Protein AF-A0A4Y9F4V2-F1 (afdb_monomer)

Radius of gyration: 42.37 Å; Cα contacts (8 Å, |Δi|>4): 42; chains: 1; bounding box: 78×68×110 Å

Organism: NCBI:txid85336

Foldseek 3Di:
DPDPPDPVVVVVVVVVVVVVVVVVVVVVVVVVVVVVVVCCCVVVCVVVVVVVVVVVVVVVVVVVVVCVVVVVVVLQVVLQVLCVCVVVVDDLVRSCVVVVHDSVSSVVSPVSNVVVVVVVVVVVVPPPPDDDDDDDD

Nearest PDB structures (foldseek):
  3zh9-assembly1_B  TM=8.634E-01  e=3.072E+00  Bacillus subtilis subsp. subtilis str. 168

Structure (mmCIF, N/CA/C/O backbone):
data_AF-A0A4Y9F4V2-F1
#
_entry.id   AF-A0A4Y9F4V2-F1
#
loop_
_atom_site.group_PDB
_atom_site.id
_atom_site.type_symbol
_atom_site.label_atom_id
_atom_site.label_alt_id
_atom_site.label_comp_id
_atom_site.label_asym_id
_atom_site.label_entity_id
_atom_site.label_seq_id
_atom_site.pdbx_PDB_ins_code
_atom_site.Cartn_x
_atom_site.Cartn_y
_atom_site.Cartn_z
_atom_site.occupancy
_atom_site.B_iso_or_equiv
_atom_site.auth_seq_id
_atom_site.auth_comp_id
_atom_site.auth_asym_id
_atom_site.auth_atom_id
_atom_site.pdbx_PDB_model_num
ATOM 1 N N . MET A 1 1 ? 51.188 11.344 -74.481 1.00 40.75 1 MET A N 1
ATOM 2 C CA . MET A 1 1 ? 50.950 9.938 -74.091 1.00 40.75 1 MET A CA 1
ATOM 3 C C . MET A 1 1 ? 50.034 9.929 -72.875 1.00 40.75 1 MET A C 1
ATOM 5 O O . MET A 1 1 ? 50.490 10.251 -71.789 1.00 40.75 1 MET A O 1
ATOM 9 N N . ALA A 1 2 ? 48.736 9.669 -73.058 1.00 47.28 2 ALA A N 1
ATOM 10 C CA . ALA A 1 2 ? 47.787 9.578 -71.948 1.00 47.28 2 ALA A CA 1
ATOM 11 C C . ALA A 1 2 ? 47.871 8.164 -71.360 1.00 47.28 2 ALA A C 1
ATOM 13 O O . ALA A 1 2 ? 47.453 7.191 -71.989 1.00 47.28 2 ALA A O 1
ATOM 14 N N . GLY A 1 3 ? 48.519 8.050 -70.201 1.00 52.06 3 GLY A N 1
ATOM 15 C CA . GLY A 1 3 ? 48.708 6.786 -69.507 1.00 52.06 3 GLY A CA 1
ATOM 16 C C . GLY A 1 3 ? 47.363 6.154 -69.174 1.00 52.06 3 GLY A C 1
ATOM 17 O O . GLY A 1 3 ? 46.491 6.796 -68.595 1.00 52.06 3 GLY A O 1
ATOM 18 N N . ARG A 1 4 ? 47.211 4.884 -69.549 1.00 55.78 4 ARG A N 1
ATOM 19 C CA . ARG A 1 4 ? 46.147 3.993 -69.092 1.00 55.78 4 ARG A CA 1
ATOM 20 C C . ARG A 1 4 ? 46.115 4.034 -67.559 1.00 55.78 4 ARG A C 1
ATOM 22 O O . ARG A 1 4 ? 46.869 3.299 -66.926 1.00 55.78 4 ARG A O 1
ATOM 29 N N . GLN A 1 5 ? 45.269 4.867 -66.948 1.00 55.09 5 GLN A N 1
ATOM 30 C CA . GLN A 1 5 ? 44.847 4.588 -65.580 1.00 55.09 5 GLN A CA 1
ATOM 31 C C . GLN A 1 5 ? 44.210 3.204 -65.638 1.00 55.09 5 GLN A C 1
ATOM 33 O O . GLN A 1 5 ? 43.252 2.977 -66.376 1.00 55.09 5 GLN A O 1
ATOM 38 N N . SER A 1 6 ? 44.898 2.244 -65.024 1.00 62.28 6 SER A N 1
ATOM 39 C CA . SER A 1 6 ? 44.676 0.825 -65.262 1.00 62.28 6 SER A CA 1
ATOM 40 C C . SER A 1 6 ? 43.198 0.481 -65.069 1.00 62.28 6 SER A C 1
ATOM 42 O O . SER A 1 6 ? 42.583 0.872 -64.080 1.00 62.28 6 SER A O 1
ATOM 44 N N . SER A 1 7 ? 42.617 -0.277 -65.999 1.00 66.31 7 SER A N 1
ATOM 45 C CA . SER A 1 7 ? 41.271 -0.855 -65.855 1.00 66.31 7 SER A CA 1
ATOM 46 C C . SER A 1 7 ? 41.088 -1.577 -64.509 1.00 66.31 7 SER A C 1
ATOM 48 O O . SER A 1 7 ? 39.980 -1.664 -63.988 1.00 66.31 7 SER A O 1
ATOM 50 N N . VAL A 1 8 ? 42.194 -2.032 -63.915 1.00 75.50 8 VAL A N 1
ATOM 51 C CA . VAL A 1 8 ? 42.302 -2.586 -62.563 1.00 75.50 8 VAL A CA 1
ATOM 52 C C . VAL A 1 8 ? 41.921 -1.573 -61.476 1.00 75.50 8 VAL A C 1
ATOM 54 O O . VAL A 1 8 ? 41.128 -1.920 -60.608 1.00 75.50 8 VAL A O 1
ATOM 57 N N . ALA A 1 9 ? 42.407 -0.329 -61.530 1.00 79.00 9 ALA A N 1
ATOM 58 C CA . ALA A 1 9 ? 42.061 0.715 -60.558 1.00 79.00 9 ALA A CA 1
ATOM 59 C C . ALA A 1 9 ? 40.574 1.100 -60.633 1.00 79.00 9 ALA A C 1
ATOM 61 O O . ALA A 1 9 ? 39.904 1.195 -59.606 1.00 79.00 9 ALA A O 1
ATOM 62 N N . VAL A 1 10 ? 40.027 1.221 -61.847 1.00 79.56 10 VAL A N 1
ATOM 63 C CA . VAL A 1 10 ? 38.595 1.496 -62.062 1.00 79.56 10 VAL A CA 1
ATOM 64 C C . VAL A 1 10 ? 37.727 0.337 -61.554 1.00 79.56 10 VAL A C 1
ATOM 66 O O . VAL A 1 10 ? 36.709 0.560 -60.902 1.00 79.56 10 VAL A O 1
ATOM 69 N N . ASN A 1 11 ? 38.135 -0.911 -61.798 1.00 81.81 11 ASN A N 1
ATOM 70 C CA . ASN A 1 11 ? 37.425 -2.087 -61.291 1.00 81.81 11 ASN A CA 1
ATOM 71 C C . ASN A 1 11 ? 37.533 -2.231 -59.765 1.00 81.81 11 ASN A C 1
ATOM 73 O O . ASN A 1 11 ? 36.562 -2.633 -59.126 1.00 81.81 11 ASN A O 1
ATOM 77 N N . ALA A 1 12 ? 38.678 -1.889 -59.170 1.00 85.56 12 ALA A N 1
ATOM 78 C CA . ALA A 1 12 ? 38.849 -1.866 -57.720 1.00 85.56 12 ALA A CA 1
ATOM 79 C C . ALA A 1 12 ? 37.945 -0.808 -57.069 1.00 85.56 12 ALA A C 1
ATOM 81 O O . ALA A 1 12 ? 37.267 -1.105 -56.089 1.00 85.56 12 ALA A O 1
ATOM 82 N N . GLN A 1 13 ? 37.860 0.387 -57.661 1.00 85.69 13 GLN A N 1
ATOM 83 C CA . GLN A 1 13 ? 36.993 1.459 -57.177 1.00 85.69 13 GLN A CA 1
ATOM 84 C C . GLN A 1 13 ? 35.504 1.091 -57.279 1.00 85.69 13 GLN A C 1
ATOM 86 O O . GLN A 1 13 ? 34.755 1.325 -56.334 1.00 85.69 13 GLN A O 1
ATOM 91 N N . LYS A 1 14 ? 35.078 0.446 -58.375 1.00 86.81 14 LYS A N 1
ATOM 92 C CA . LYS A 1 14 ? 33.703 -0.070 -58.513 1.00 86.81 14 LYS A CA 1
ATOM 93 C C . LYS A 1 14 ? 33.368 -1.121 -57.452 1.00 86.81 14 LYS A C 1
ATOM 95 O O . LYS A 1 14 ? 32.338 -1.009 -56.798 1.00 86.81 14 LYS A O 1
ATOM 100 N N . LYS A 1 15 ? 34.262 -2.087 -57.211 1.00 88.06 15 LYS A N 1
ATOM 101 C CA . LYS A 1 15 ? 34.074 -3.098 -56.154 1.00 88.06 15 LYS A CA 1
ATOM 102 C C . LYS A 1 15 ? 34.029 -2.483 -54.754 1.00 88.06 15 LYS A C 1
ATOM 104 O O . LYS A 1 15 ? 33.223 -2.912 -53.935 1.00 88.06 15 LYS A O 1
ATOM 109 N N . ALA A 1 16 ? 34.864 -1.479 -54.482 1.00 90.56 16 ALA A N 1
ATOM 110 C CA . ALA A 1 16 ? 34.832 -0.745 -53.220 1.00 90.56 16 ALA A CA 1
ATOM 111 C C . ALA A 1 16 ? 33.501 0.004 -53.035 1.00 90.56 16 ALA A C 1
ATOM 113 O O . ALA A 1 16 ? 32.926 -0.047 -51.952 1.00 90.56 16 ALA A O 1
ATOM 114 N N . ALA A 1 17 ? 32.973 0.627 -54.095 1.00 90.38 17 ALA A N 1
ATOM 115 C CA . ALA A 1 17 ? 31.671 1.293 -54.065 1.00 90.38 17 ALA A CA 1
ATOM 116 C C . ALA A 1 17 ? 30.513 0.303 -53.838 1.00 90.38 17 ALA A C 1
ATOM 118 O O . ALA A 1 17 ? 29.647 0.552 -53.006 1.00 90.38 17 ALA A O 1
ATOM 119 N N . GLU A 1 18 ? 30.515 -0.851 -54.510 1.00 91.50 18 GLU A N 1
ATOM 120 C CA . GLU A 1 18 ? 29.509 -1.902 -54.297 1.00 91.50 18 GLU A CA 1
ATOM 121 C C . GLU A 1 18 ? 29.559 -2.486 -52.877 1.00 91.50 18 GLU A C 1
ATOM 123 O O . GLU A 1 18 ? 28.516 -2.752 -52.278 1.00 91.50 18 GLU A O 1
ATOM 128 N N . ALA A 1 19 ? 30.759 -2.682 -52.324 1.00 91.12 19 ALA A N 1
ATOM 129 C CA . ALA A 1 19 ? 30.926 -3.117 -50.941 1.00 91.12 19 ALA A CA 1
ATOM 130 C C . ALA A 1 19 ? 30.422 -2.050 -49.959 1.00 91.12 19 ALA A C 1
ATOM 132 O O . ALA A 1 19 ? 29.687 -2.386 -49.034 1.00 91.12 19 ALA A O 1
ATOM 133 N N . ALA A 1 20 ? 30.746 -0.774 -50.192 1.00 92.00 20 ALA A N 1
ATOM 134 C CA . ALA A 1 20 ? 30.268 0.338 -49.374 1.00 92.00 20 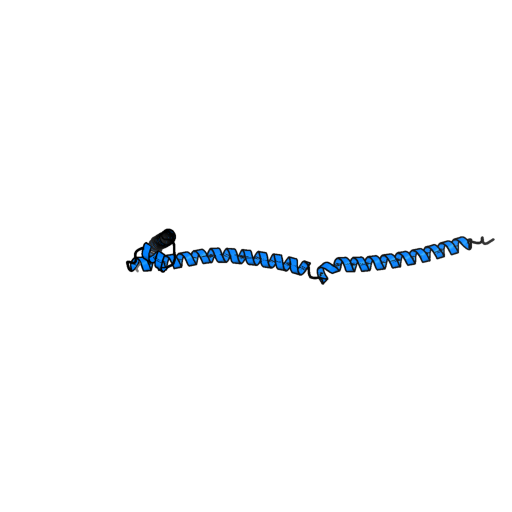ALA A CA 1
ATOM 135 C C . ALA A 1 20 ? 28.734 0.433 -49.372 1.00 92.00 20 ALA A C 1
ATOM 137 O O . ALA A 1 20 ? 28.138 0.556 -48.306 1.00 92.00 20 ALA A O 1
ATOM 138 N N . LEU A 1 21 ? 28.086 0.274 -50.532 1.00 94.00 21 LEU A N 1
ATOM 139 C CA . LEU A 1 21 ? 26.622 0.245 -50.627 1.00 94.00 21 LEU A CA 1
ATOM 140 C C . LEU A 1 21 ? 26.012 -0.924 -49.842 1.00 94.00 21 LEU A C 1
ATOM 142 O O . LEU A 1 21 ? 25.011 -0.749 -49.152 1.00 94.00 21 LEU A O 1
ATOM 146 N N . LYS A 1 22 ? 26.621 -2.115 -49.907 1.00 93.81 22 LYS A N 1
ATOM 147 C CA . LYS A 1 22 ? 26.162 -3.278 -49.129 1.00 93.81 22 LYS A CA 1
ATOM 148 C C . LYS A 1 22 ? 26.325 -3.066 -47.625 1.00 93.81 22 LYS A C 1
ATOM 150 O O . LYS A 1 22 ? 25.428 -3.439 -46.875 1.00 93.81 22 LYS 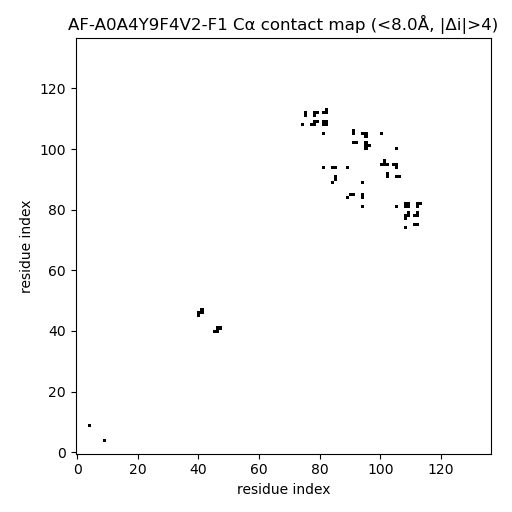A O 1
ATOM 155 N N . PHE A 1 23 ? 27.430 -2.463 -47.188 1.00 94.31 23 PHE A N 1
ATOM 156 C CA . PHE A 1 23 ? 27.631 -2.116 -45.780 1.00 94.31 23 PHE A CA 1
ATOM 157 C C . PHE A 1 23 ? 26.612 -1.089 -45.301 1.00 94.31 23 PHE A C 1
ATOM 159 O O . PHE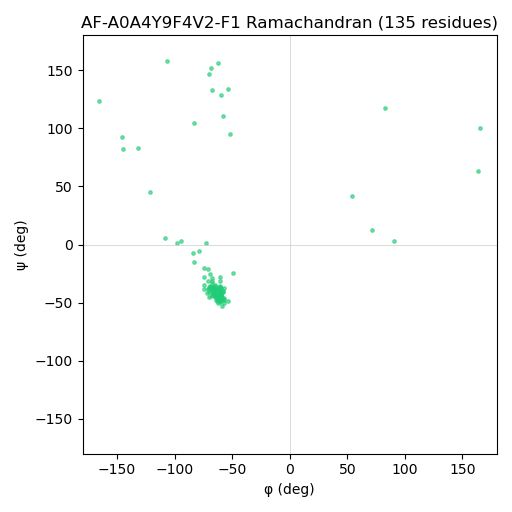 A 1 23 ? 26.030 -1.276 -44.239 1.00 94.31 23 PHE A O 1
ATOM 166 N N . GLN A 1 24 ? 26.341 -0.062 -46.105 1.00 95.50 24 GLN A N 1
ATOM 167 C CA . GLN A 1 24 ? 25.333 0.938 -45.773 1.00 95.50 24 GLN A CA 1
ATOM 168 C C . GLN A 1 24 ? 23.949 0.296 -45.605 1.00 95.50 24 GLN A C 1
ATOM 170 O O . GLN A 1 24 ? 23.321 0.472 -44.571 1.00 95.50 24 GLN A O 1
ATOM 175 N N . GLN A 1 25 ? 23.528 -0.562 -46.541 1.00 94.81 25 GLN A N 1
ATOM 176 C CA . GLN A 1 25 ? 22.257 -1.291 -46.431 1.00 94.81 25 GLN A CA 1
ATOM 177 C C . GLN A 1 25 ? 22.180 -2.193 -45.191 1.00 94.81 25 GLN A C 1
ATOM 179 O O . GLN A 1 25 ? 21.112 -2.357 -44.604 1.00 94.81 25 GLN A O 1
ATOM 184 N N . GLN A 1 26 ? 23.291 -2.820 -44.802 1.00 95.38 26 GLN A N 1
ATOM 185 C CA . GLN A 1 26 ? 23.346 -3.605 -43.568 1.00 95.38 26 GLN A CA 1
ATOM 186 C C . GLN A 1 26 ? 23.226 -2.711 -42.336 1.00 95.38 26 GLN A C 1
ATOM 188 O O . GLN A 1 26 ? 22.523 -3.066 -41.394 1.00 95.38 26 GLN A O 1
ATOM 193 N N . GLN A 1 27 ? 23.887 -1.558 -42.350 1.00 95.69 27 GLN A N 1
ATOM 194 C CA . GLN A 1 27 ? 23.858 -0.616 -41.245 1.00 95.69 27 GLN A CA 1
ATOM 195 C C . GLN A 1 27 ? 22.467 -0.007 -41.064 1.00 95.69 27 GLN A C 1
ATOM 197 O O . GLN A 1 27 ? 21.986 0.036 -39.937 1.00 95.69 27 GLN A O 1
ATOM 202 N N . ASP A 1 28 ? 21.783 0.338 -42.155 1.00 95.75 28 ASP A N 1
ATOM 203 C CA . ASP A 1 28 ? 20.401 0.824 -42.122 1.00 95.75 28 ASP A CA 1
ATOM 204 C C . ASP A 1 28 ? 19.463 -0.217 -41.485 1.00 95.75 28 ASP A C 1
ATOM 206 O O . ASP A 1 28 ? 18.721 0.098 -40.556 1.00 95.75 28 ASP A O 1
ATOM 210 N N . ARG A 1 29 ? 19.579 -1.495 -41.875 1.00 95.75 29 ARG A N 1
ATOM 211 C CA . ARG A 1 29 ? 18.800 -2.589 -41.260 1.00 95.75 29 ARG A CA 1
ATOM 212 C C . ARG A 1 29 ? 19.107 -2.785 -39.776 1.00 95.75 29 ARG A C 1
ATOM 214 O O . ARG A 1 29 ? 18.210 -3.090 -38.997 1.00 95.75 29 ARG A O 1
ATOM 221 N N . LEU A 1 30 ? 20.370 -2.652 -39.373 1.00 96.50 30 LEU A N 1
ATOM 222 C CA . LEU A 1 30 ? 20.750 -2.755 -37.962 1.00 96.50 30 LEU A CA 1
ATOM 223 C C . LEU A 1 30 ? 20.188 -1.589 -37.143 1.00 96.50 30 LEU A C 1
ATOM 225 O O . LEU A 1 30 ? 19.786 -1.799 -36.001 1.00 96.50 30 LEU A O 1
ATOM 229 N N . LEU A 1 31 ? 20.131 -0.385 -37.719 1.00 96.38 31 LEU A N 1
ATOM 230 C CA . LEU A 1 31 ? 19.509 0.772 -37.080 1.00 96.38 31 LEU A CA 1
ATOM 231 C C . LEU A 1 31 ? 17.997 0.584 -36.921 1.00 96.38 31 LEU A C 1
ATOM 233 O O . LEU A 1 31 ? 17.471 0.877 -35.850 1.00 96.38 31 LEU A O 1
ATOM 237 N N . GLU A 1 32 ? 17.313 0.047 -37.934 1.00 95.81 32 GLU A N 1
ATOM 238 C CA . GLU A 1 32 ? 15.885 -0.289 -37.849 1.00 95.81 32 GLU A CA 1
ATOM 239 C C . GLU A 1 32 ? 15.614 -1.317 -36.743 1.00 95.81 32 GLU A C 1
ATOM 241 O O . GLU A 1 32 ? 14.781 -1.077 -35.869 1.00 95.81 32 GLU A O 1
ATOM 246 N N . LEU A 1 33 ? 16.377 -2.415 -36.704 1.00 95.00 33 LEU A N 1
ATOM 247 C CA . LEU A 1 33 ? 16.254 -3.437 -35.657 1.00 95.00 33 LEU A CA 1
ATOM 248 C C . LEU A 1 33 ? 16.557 -2.885 -34.257 1.00 95.00 33 LEU A C 1
ATOM 250 O O . LEU A 1 33 ? 15.901 -3.260 -33.285 1.00 95.00 33 LEU A O 1
ATOM 254 N N . ALA A 1 34 ? 17.534 -1.984 -34.136 1.00 94.25 34 ALA A N 1
ATOM 255 C CA . ALA A 1 34 ? 17.834 -1.323 -32.871 1.00 94.25 34 ALA A CA 1
ATOM 256 C C . ALA A 1 34 ? 16.680 -0.407 -32.429 1.00 94.25 34 ALA A C 1
ATOM 258 O O . ALA A 1 34 ? 16.284 -0.442 -31.263 1.00 94.25 34 ALA A O 1
ATOM 259 N N . ALA A 1 35 ? 16.103 0.372 -33.348 1.00 93.44 35 ALA A N 1
ATOM 260 C CA . ALA A 1 35 ? 14.944 1.215 -33.063 1.00 93.44 35 ALA A CA 1
ATOM 261 C C . ALA A 1 35 ? 13.726 0.378 -32.643 1.00 93.44 35 ALA A C 1
ATOM 263 O O . ALA A 1 35 ? 13.033 0.726 -31.684 1.00 93.44 35 ALA A O 1
ATOM 264 N N . GLU A 1 36 ? 13.496 -0.759 -33.305 1.00 91.19 36 GLU A N 1
ATOM 265 C CA . GLU A 1 36 ? 12.477 -1.717 -32.890 1.00 91.19 36 GLU A CA 1
ATOM 266 C C . GLU A 1 36 ? 12.737 -2.205 -31.468 1.00 91.19 36 GLU A C 1
ATOM 268 O O . GLU A 1 36 ? 11.849 -2.045 -30.631 1.00 91.19 36 GLU A O 1
ATOM 273 N N . PHE A 1 37 ? 13.946 -2.692 -31.167 1.00 90.50 37 PHE A N 1
ATOM 274 C CA . PHE A 1 37 ? 14.320 -3.197 -29.844 1.00 90.50 37 PHE A CA 1
ATOM 275 C C . PHE A 1 37 ? 14.040 -2.190 -28.724 1.00 90.50 37 PHE A C 1
ATOM 277 O O . PHE A 1 37 ? 13.391 -2.535 -27.737 1.00 90.50 37 PHE A O 1
ATOM 284 N N . PHE A 1 38 ? 14.461 -0.935 -28.889 1.00 87.19 38 PHE A N 1
ATOM 285 C CA . PHE A 1 38 ? 14.228 0.097 -27.875 1.00 87.19 38 PHE A CA 1
ATOM 286 C C . PHE A 1 38 ? 12.757 0.524 -27.768 1.00 87.19 38 PHE A C 1
ATOM 288 O O . PHE A 1 38 ? 12.345 0.997 -26.715 1.00 87.19 38 PHE A O 1
ATOM 295 N N . SER A 1 39 ? 11.944 0.299 -28.806 1.00 87.12 39 SER A N 1
ATOM 296 C CA . SER A 1 39 ? 10.494 0.543 -28.763 1.00 87.12 39 SER A CA 1
ATOM 297 C C . SER A 1 39 ? 9.679 -0.606 -28.145 1.00 87.12 39 SER A C 1
ATOM 299 O O . SER A 1 39 ? 8.507 -0.415 -27.818 1.00 87.12 39 SER A O 1
ATOM 301 N N . ILE A 1 40 ? 10.261 -1.805 -27.987 1.00 85.56 40 ILE A N 1
ATOM 302 C CA . ILE A 1 40 ? 9.563 -2.989 -27.452 1.00 85.56 40 ILE A CA 1
ATOM 303 C C . ILE A 1 40 ? 9.029 -2.760 -26.026 1.00 85.56 40 ILE A C 1
ATOM 305 O O . ILE A 1 40 ? 7.864 -3.085 -25.802 1.00 85.56 40 ILE A O 1
ATOM 309 N N . PRO A 1 41 ? 9.792 -2.211 -25.058 1.00 75.94 41 PRO A N 1
ATOM 310 C CA . PRO A 1 41 ? 9.299 -2.024 -23.690 1.00 75.94 41 PRO A CA 1
ATOM 311 C C . PRO A 1 41 ? 8.074 -1.105 -23.603 1.00 75.94 41 PRO A C 1
ATOM 313 O O . PRO A 1 41 ? 7.147 -1.385 -22.840 1.00 75.94 41 PRO A O 1
ATOM 316 N N . GLU A 1 42 ? 8.043 -0.047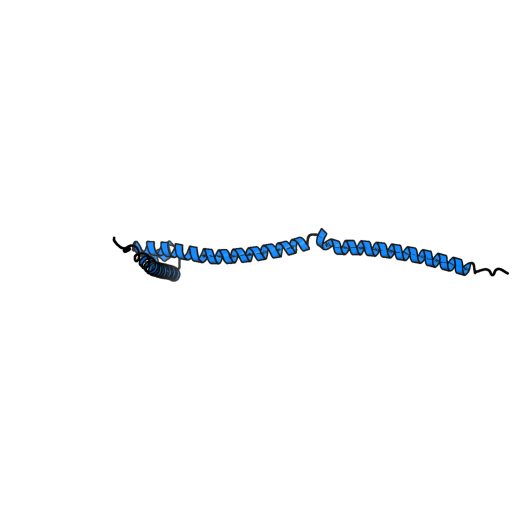 -24.419 1.00 76.19 42 GLU A N 1
ATOM 317 C CA . GLU A 1 42 ? 6.905 0.874 -24.517 1.00 76.19 42 GLU A CA 1
ATOM 318 C C . GLU A 1 42 ? 5.696 0.204 -25.181 1.00 76.19 42 GLU A C 1
ATOM 320 O O . GLU A 1 42 ? 4.584 0.278 -24.661 1.00 76.19 42 GLU A O 1
ATOM 325 N N . LYS A 1 43 ? 5.906 -0.517 -26.293 1.00 76.94 43 LYS A N 1
ATOM 326 C CA . LYS A 1 43 ? 4.838 -1.232 -27.017 1.00 76.94 43 LYS A CA 1
ATOM 327 C C . LYS A 1 43 ? 4.240 -2.387 -26.218 1.00 76.94 43 LYS A C 1
ATOM 329 O O . LYS A 1 43 ? 3.034 -2.606 -26.269 1.00 76.94 43 LYS A O 1
ATOM 334 N N . ASN A 1 44 ? 5.074 -3.115 -25.482 1.00 80.31 44 ASN A N 1
ATOM 335 C CA . ASN A 1 44 ? 4.645 -4.243 -24.659 1.00 80.31 44 ASN A CA 1
ATOM 336 C C . ASN A 1 44 ? 4.011 -3.792 -23.337 1.00 80.31 44 ASN A C 1
ATOM 338 O O . ASN A 1 44 ? 3.526 -4.630 -22.580 1.00 80.31 44 ASN A O 1
ATOM 342 N N . GLY A 1 45 ? 4.020 -2.487 -23.045 1.00 80.56 45 GLY A N 1
ATOM 343 C CA . GLY A 1 45 ? 3.359 -1.916 -21.877 1.00 80.56 45 GLY A CA 1
ATOM 344 C C . GLY A 1 45 ? 4.040 -2.232 -20.547 1.00 80.56 45 GLY A C 1
ATOM 345 O O . GLY A 1 45 ? 3.451 -1.966 -19.505 1.00 80.56 45 GLY A O 1
ATOM 346 N N . VAL A 1 46 ? 5.270 -2.758 -20.549 1.00 81.75 46 VAL A N 1
ATOM 347 C CA . VAL A 1 46 ? 5.994 -3.113 -19.313 1.00 81.75 46 VAL A CA 1
ATOM 348 C C . VAL A 1 46 ? 6.220 -1.870 -18.455 1.00 81.75 46 VAL A C 1
ATOM 350 O O . VAL A 1 46 ? 5.830 -1.859 -17.294 1.00 81.75 46 VAL A O 1
ATOM 353 N N . ALA A 1 47 ? 6.703 -0.781 -19.058 1.00 80.44 47 ALA A N 1
ATOM 354 C CA . ALA A 1 47 ? 6.871 0.499 -18.367 1.00 80.44 47 ALA A CA 1
ATOM 355 C C . ALA A 1 47 ? 5.537 1.067 -17.836 1.00 80.44 47 ALA A C 1
ATOM 357 O O . ALA A 1 47 ? 5.492 1.725 -16.799 1.00 80.44 47 ALA A O 1
ATOM 358 N N . SER A 1 48 ? 4.422 0.794 -18.527 1.00 84.94 48 SER A N 1
ATOM 359 C CA . SER A 1 48 ? 3.092 1.186 -18.048 1.00 84.94 48 SER A CA 1
ATOM 360 C C . SER A 1 48 ? 2.659 0.369 -16.834 1.00 84.94 48 SER A C 1
ATOM 362 O O . SER A 1 48 ? 1.983 0.911 -15.965 1.00 84.94 48 SER A O 1
ATOM 364 N N . LEU A 1 49 ? 2.999 -0.920 -16.784 1.00 88.12 49 LEU A N 1
ATOM 365 C CA . LEU A 1 49 ? 2.695 -1.780 -15.643 1.00 88.12 49 LEU A CA 1
ATOM 366 C C . LEU A 1 49 ? 3.564 -1.423 -14.436 1.00 88.12 49 LEU A C 1
ATOM 368 O O . LEU A 1 49 ? 3.037 -1.337 -13.334 1.00 88.12 49 LEU A O 1
ATOM 372 N N . GLU A 1 50 ? 4.852 -1.148 -14.640 1.00 87.12 50 GLU A N 1
ATOM 373 C CA . GLU A 1 50 ? 5.754 -0.666 -13.584 1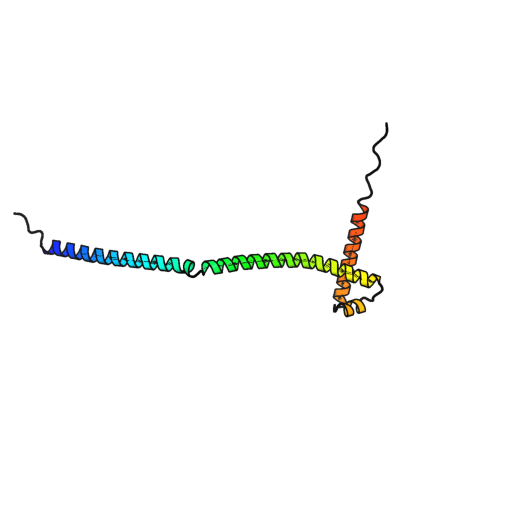.00 87.12 50 GLU A CA 1
ATOM 374 C C . GLU A 1 50 ? 5.219 0.623 -12.952 1.00 87.12 50 GLU A C 1
ATOM 376 O O . GLU A 1 50 ? 5.040 0.691 -11.739 1.00 87.12 50 GLU A O 1
ATOM 381 N N . LYS A 1 51 ? 4.820 1.597 -13.778 1.00 89.88 51 LYS A N 1
ATOM 382 C CA . LYS A 1 51 ? 4.203 2.832 -13.285 1.00 89.88 51 LYS A CA 1
ATOM 383 C C . LYS A 1 51 ? 2.887 2.586 -12.537 1.00 89.88 51 LYS A C 1
ATOM 385 O O . LYS A 1 51 ? 2.621 3.220 -11.522 1.00 89.88 51 LYS A O 1
ATOM 390 N N . GLN A 1 52 ? 2.056 1.659 -13.016 1.00 93.25 52 GLN A N 1
ATOM 391 C CA . GLN A 1 52 ? 0.825 1.286 -12.311 1.00 93.25 52 GLN A CA 1
ATOM 392 C C . GLN A 1 52 ? 1.107 0.633 -10.957 1.00 93.25 52 GLN A C 1
ATOM 394 O O . GLN A 1 52 ? 0.339 0.848 -10.022 1.00 93.25 52 GLN A O 1
ATOM 399 N N . ILE A 1 53 ? 2.176 -0.158 -10.841 1.00 95.81 53 ILE A N 1
ATOM 400 C CA . ILE A 1 53 ? 2.599 -0.738 -9.564 1.00 95.81 53 ILE A CA 1
ATOM 401 C C . ILE A 1 53 ? 2.975 0.383 -8.595 1.00 95.81 53 ILE A C 1
ATOM 403 O O . ILE A 1 53 ? 2.412 0.425 -7.504 1.00 95.81 53 ILE A O 1
ATOM 407 N N . GLU A 1 54 ? 3.820 1.328 -9.012 1.00 95.31 54 GLU A N 1
ATOM 408 C CA . GLU A 1 54 ? 4.210 2.479 -8.183 1.00 95.31 54 GLU A CA 1
ATOM 409 C C . GLU A 1 54 ? 2.987 3.295 -7.720 1.00 95.31 54 GLU A C 1
ATOM 411 O O . GLU A 1 54 ? 2.836 3.599 -6.533 1.00 95.31 54 GLU A O 1
ATOM 416 N N . ASP A 1 55 ? 2.057 3.589 -8.636 1.00 96.56 55 ASP A N 1
ATOM 417 C CA . ASP A 1 55 ? 0.825 4.321 -8.323 1.00 96.56 55 ASP A CA 1
ATOM 418 C C . ASP A 1 55 ? -0.064 3.554 -7.319 1.00 96.56 55 ASP A C 1
ATOM 420 O O . ASP A 1 55 ? -0.676 4.145 -6.418 1.00 96.56 55 ASP A O 1
ATOM 424 N N . LEU A 1 56 ? -0.158 2.226 -7.457 1.00 96.81 56 LEU A N 1
ATOM 425 C CA . LEU A 1 56 ? -0.933 1.376 -6.551 1.00 96.81 56 LEU A CA 1
ATOM 426 C C . LEU A 1 56 ? -0.273 1.248 -5.176 1.00 96.81 56 LEU A C 1
ATOM 428 O O . LEU A 1 56 ? -0.985 1.267 -4.169 1.00 96.81 56 LEU A O 1
ATOM 432 N N . GLU A 1 57 ? 1.052 1.159 -5.111 1.00 97.12 57 GLU A N 1
ATOM 433 C CA . GLU A 1 57 ? 1.807 1.142 -3.857 1.00 97.12 57 GLU A CA 1
ATOM 434 C C . GLU A 1 57 ? 1.598 2.443 -3.076 1.00 97.12 57 GLU A C 1
ATOM 436 O O . GLU A 1 57 ? 1.187 2.398 -1.911 1.00 97.12 57 GLU A O 1
ATOM 441 N N . ALA A 1 58 ? 1.722 3.597 -3.739 1.00 96.25 58 ALA A N 1
ATOM 442 C CA . ALA A 1 58 ? 1.429 4.894 -3.129 1.00 96.25 58 ALA A CA 1
ATOM 443 C C . ALA A 1 58 ? -0.020 4.969 -2.609 1.00 96.25 58 ALA A C 1
ATOM 445 O O . ALA A 1 58 ? -0.294 5.480 -1.517 1.00 96.25 58 ALA A O 1
ATOM 446 N N . LYS A 1 59 ? -0.979 4.410 -3.358 1.00 96.56 59 LYS A N 1
ATOM 447 C CA . LYS A 1 59 ? -2.384 4.356 -2.933 1.00 96.56 59 LYS A CA 1
ATOM 448 C C . LYS A 1 59 ? -2.597 3.447 -1.720 1.00 96.56 59 LYS A C 1
ATOM 450 O O . LYS A 1 59 ? -3.412 3.774 -0.854 1.00 96.56 59 LYS A O 1
ATOM 455 N N . ILE A 1 60 ? -1.881 2.326 -1.633 1.00 96.81 60 ILE A N 1
ATOM 456 C CA . ILE A 1 60 ? -1.920 1.434 -0.467 1.00 96.81 60 ILE A CA 1
ATOM 457 C C . ILE A 1 60 ? -1.401 2.163 0.774 1.00 96.81 60 ILE A C 1
ATOM 459 O O . ILE A 1 60 ? -2.029 2.077 1.831 1.00 96.81 60 ILE A O 1
ATOM 463 N N . GLU A 1 61 ? -0.306 2.912 0.660 1.00 96.06 61 GLU A N 1
ATOM 464 C CA . GLU A 1 61 ? 0.229 3.699 1.776 1.00 96.06 61 GLU A CA 1
ATOM 465 C C . GLU A 1 61 ? -0.772 4.748 2.268 1.00 96.06 61 GLU A C 1
ATOM 467 O O . GLU A 1 61 ? -1.056 4.817 3.465 1.00 96.06 61 GLU A O 1
ATOM 472 N N . GLN A 1 62 ? -1.404 5.488 1.352 1.00 95.69 62 GLN A N 1
ATOM 473 C CA . GLN A 1 62 ? -2.453 6.450 1.707 1.00 95.69 62 GLN A CA 1
ATOM 474 C C . GLN A 1 62 ? -3.636 5.792 2.429 1.00 95.69 62 GLN A C 1
ATOM 476 O O . GLN A 1 62 ? -4.170 6.347 3.391 1.00 95.69 62 GLN A O 1
ATOM 481 N N . LEU A 1 63 ? -4.065 4.608 1.982 1.00 96.50 63 LEU A N 1
ATOM 482 C CA . LEU A 1 63 ? -5.141 3.870 2.645 1.00 96.50 63 LEU A CA 1
ATOM 483 C C . LEU A 1 63 ? -4.731 3.389 4.039 1.00 96.50 63 LEU A C 1
ATOM 485 O O . LEU A 1 63 ? -5.553 3.435 4.950 1.00 96.50 63 LEU A O 1
ATOM 489 N N . ARG A 1 64 ? -3.472 2.983 4.239 1.00 94.56 64 ARG A N 1
ATOM 490 C CA . ARG A 1 64 ? -2.961 2.607 5.567 1.00 94.56 64 ARG A CA 1
ATOM 491 C C . ARG A 1 64 ? -2.986 3.779 6.544 1.00 94.56 64 ARG A C 1
ATOM 493 O O . ARG A 1 64 ? -3.398 3.585 7.684 1.00 94.56 64 ARG A O 1
ATOM 500 N N . VAL A 1 65 ? -2.618 4.981 6.097 1.00 94.25 65 VAL A N 1
ATOM 501 C CA . VAL A 1 65 ? -2.721 6.200 6.921 1.00 94.25 65 VAL A CA 1
ATOM 502 C C . VAL A 1 65 ? -4.176 6.456 7.317 1.00 94.25 65 VAL A C 1
ATOM 504 O O . VAL A 1 65 ? -4.474 6.588 8.502 1.00 94.25 65 VAL A O 1
ATOM 507 N N . LYS A 1 66 ? -5.102 6.407 6.349 1.00 93.25 66 LYS A N 1
ATOM 508 C CA . LYS A 1 66 ? -6.543 6.578 6.612 1.00 93.25 66 LYS A CA 1
ATOM 509 C C . LYS A 1 66 ? -7.105 5.530 7.568 1.00 93.25 66 LYS A C 1
ATOM 511 O O . LYS A 1 66 ? -7.958 5.852 8.387 1.00 93.25 66 LYS A O 1
ATOM 516 N N . ILE A 1 67 ? -6.641 4.282 7.478 1.00 93.06 67 ILE A N 1
ATOM 517 C CA . ILE A 1 67 ? -7.015 3.233 8.433 1.00 93.06 67 ILE A CA 1
ATOM 518 C C . ILE A 1 67 ? -6.572 3.624 9.843 1.00 93.06 67 ILE A C 1
ATOM 520 O O . ILE A 1 67 ? -7.370 3.480 10.760 1.00 93.06 67 ILE A O 1
ATOM 524 N N . GLY A 1 68 ? -5.352 4.137 10.026 1.00 90.19 68 GLY A N 1
ATOM 525 C CA . GLY A 1 68 ? -4.882 4.609 11.332 1.00 90.19 68 GLY A CA 1
ATOM 526 C C . GLY A 1 68 ? -5.789 5.696 11.917 1.00 90.19 68 GLY A C 1
ATOM 527 O O . GLY A 1 68 ? -6.293 5.546 13.028 1.00 90.19 68 GLY A O 1
ATOM 528 N N . GLU A 1 69 ? -6.091 6.729 11.127 1.00 88.50 69 GLU A N 1
ATOM 529 C CA . GLU A 1 69 ? -6.985 7.827 11.529 1.00 88.50 69 GLU A CA 1
ATOM 530 C C . GLU A 1 69 ? -8.397 7.327 11.891 1.00 88.50 69 GLU A C 1
ATOM 532 O O . GLU A 1 69 ? -8.977 7.721 12.905 1.00 88.50 69 GLU A O 1
ATOM 537 N N . GLN A 1 70 ? -8.955 6.419 11.083 1.00 91.19 70 GLN A N 1
ATOM 538 C CA . GLN A 1 70 ? -10.289 5.857 11.316 1.00 91.19 70 GLN A CA 1
ATOM 539 C C . GLN A 1 70 ? -10.328 4.839 12.463 1.00 91.19 70 GLN A C 1
ATOM 541 O O . GLN A 1 70 ? -11.361 4.669 13.108 1.00 91.19 70 GLN A O 1
ATOM 546 N N . GLN A 1 71 ? -9.225 4.147 12.743 1.00 90.38 71 GLN A N 1
ATOM 547 C CA . GLN A 1 71 ? -9.135 3.243 13.887 1.00 90.38 71 GLN A CA 1
ATOM 548 C C . GLN A 1 71 ? -9.185 4.018 15.201 1.00 90.38 71 GLN A C 1
ATOM 550 O O . GLN A 1 71 ? -9.850 3.568 16.135 1.00 90.38 71 GLN A O 1
ATOM 555 N N . GLU A 1 72 ? -8.539 5.181 15.277 1.00 86.12 72 GLU A N 1
ATOM 556 C CA . GLU A 1 72 ? -8.612 6.042 16.459 1.00 86.12 72 GLU A CA 1
ATOM 557 C C . GLU A 1 72 ? -10.034 6.558 16.694 1.00 86.12 72 GLU A C 1
ATOM 559 O O . GLU A 1 72 ? -10.557 6.436 17.807 1.00 86.12 72 GLU A O 1
ATOM 564 N N . SER A 1 73 ? -10.702 7.064 15.650 1.00 87.44 73 SER A N 1
ATOM 565 C CA . SER A 1 73 ? -12.092 7.520 15.769 1.00 87.44 73 SER A CA 1
ATOM 566 C C . SER A 1 73 ? -13.034 6.374 16.151 1.00 87.44 73 SER A C 1
ATOM 568 O O . SER A 1 73 ? -13.819 6.510 17.093 1.00 87.44 73 SER A O 1
ATOM 570 N N . SER A 1 74 ? -12.881 5.206 15.522 1.00 90.75 74 SER A N 1
ATOM 571 C CA . SER A 1 74 ? -13.655 4.009 15.853 1.00 90.75 74 SER A CA 1
ATOM 572 C C . SER A 1 74 ? -13.424 3.557 17.298 1.00 90.75 74 SER A C 1
ATOM 574 O O . SER A 1 74 ? -14.375 3.159 17.969 1.00 90.75 74 SER A O 1
ATOM 576 N N . GLN A 1 75 ? -12.192 3.603 17.813 1.00 90.69 75 GLN A N 1
ATOM 577 C CA . GLN A 1 75 ? -11.913 3.240 19.208 1.00 90.69 75 GLN A CA 1
ATOM 578 C C . GLN A 1 75 ? -12.565 4.215 20.194 1.00 90.69 75 GLN A C 1
ATOM 580 O O . GLN A 1 75 ? -13.073 3.786 21.232 1.00 90.69 75 GLN A O 1
ATOM 585 N N . ILE A 1 76 ? -12.597 5.511 19.870 1.00 89.62 76 ILE A N 1
ATOM 586 C CA . ILE A 1 76 ? -13.280 6.528 20.682 1.00 89.62 76 ILE A CA 1
ATOM 587 C C . ILE A 1 76 ? -14.788 6.255 20.727 1.00 89.62 76 ILE A C 1
ATOM 589 O O . ILE A 1 76 ? -15.390 6.280 21.804 1.00 89.62 76 ILE A O 1
ATOM 593 N N . GLU A 1 77 ? -15.402 5.958 19.583 1.00 91.50 77 GLU A N 1
ATOM 594 C CA . GLU A 1 77 ? -16.829 5.635 19.506 1.00 91.50 77 GLU A CA 1
ATOM 595 C C . GLU A 1 77 ? -17.162 4.335 20.251 1.00 91.50 77 GLU A C 1
ATOM 597 O O . GLU A 1 77 ? -18.099 4.298 21.055 1.00 91.50 77 GLU A O 1
ATOM 602 N N . GLN A 1 78 ? -16.349 3.289 20.077 1.00 92.81 78 GLN A N 1
ATOM 603 C CA . GLN A 1 78 ? -16.489 2.029 20.811 1.00 92.81 78 GLN A CA 1
ATOM 604 C C . GLN A 1 78 ? -16.364 2.238 22.326 1.00 92.81 78 GLN A C 1
ATOM 606 O O . GLN A 1 78 ? -17.168 1.706 23.096 1.00 92.81 78 GLN A O 1
ATOM 611 N N . ALA A 1 79 ? -15.407 3.055 22.772 1.00 93.19 79 ALA A N 1
ATOM 612 C CA . ALA A 1 79 ? -15.250 3.403 24.180 1.00 93.19 79 ALA A CA 1
ATOM 613 C C . ALA A 1 79 ? -16.474 4.139 24.743 1.00 93.19 79 ALA A C 1
ATOM 615 O O . ALA A 1 79 ? -16.875 3.878 25.883 1.00 93.19 79 ALA A O 1
ATOM 616 N N . ALA A 1 80 ? -17.110 5.008 23.952 1.00 92.00 80 ALA A N 1
ATOM 617 C CA . ALA A 1 80 ? -18.340 5.687 24.350 1.00 92.00 80 ALA A CA 1
ATOM 618 C C . ALA A 1 80 ? -19.502 4.697 24.544 1.00 92.00 80 ALA A C 1
ATOM 620 O O . ALA A 1 80 ? -20.210 4.776 25.550 1.00 92.00 80 ALA A O 1
ATOM 621 N N . VAL A 1 81 ? -19.670 3.731 23.635 1.00 93.75 81 VAL A N 1
ATOM 622 C CA . VAL A 1 81 ? -20.699 2.679 23.752 1.00 93.75 81 VAL A CA 1
ATOM 623 C C . VAL A 1 81 ? -20.459 1.810 24.987 1.00 93.75 81 VAL A C 1
ATOM 625 O O . VAL A 1 81 ? -21.366 1.624 25.798 1.00 93.75 81 VAL A O 1
ATOM 628 N N . VAL A 1 82 ? -19.226 1.341 25.188 1.00 93.81 82 VAL A N 1
ATOM 629 C CA . VAL A 1 82 ? -18.859 0.513 26.347 1.00 93.81 82 VAL A CA 1
ATOM 630 C C . VAL A 1 82 ? -19.063 1.271 27.667 1.00 93.81 82 VAL A C 1
ATOM 632 O O . VAL A 1 82 ? -19.525 0.693 28.652 1.00 93.81 82 VAL A O 1
ATOM 635 N N . SER A 1 83 ? -18.790 2.578 27.685 1.00 92.94 83 SER A N 1
ATOM 636 C CA . SER A 1 83 ? -19.043 3.437 28.851 1.00 92.94 83 SER A CA 1
ATOM 637 C C . SER A 1 83 ? -20.538 3.572 29.156 1.00 92.94 83 SER A C 1
ATOM 639 O O . SER A 1 83 ? -20.926 3.498 30.321 1.00 92.94 83 SER A O 1
ATOM 641 N N . ARG A 1 84 ? -21.393 3.691 28.128 1.00 93.50 84 ARG A N 1
ATOM 642 C CA . ARG A 1 84 ? -22.859 3.700 28.294 1.00 93.50 84 ARG A CA 1
ATOM 643 C C . ARG A 1 84 ? -23.380 2.371 28.838 1.00 93.50 84 ARG A C 1
ATOM 645 O O . ARG A 1 84 ? -24.109 2.380 29.822 1.00 93.50 84 ARG A O 1
ATOM 652 N N . MET A 1 85 ? -22.916 1.239 28.301 1.00 93.94 85 MET A N 1
ATOM 653 C CA . MET A 1 85 ? -23.259 -0.089 28.837 1.00 93.94 85 MET A CA 1
ATOM 654 C C . MET A 1 85 ? -22.867 -0.227 30.312 1.00 93.94 85 MET A C 1
ATOM 656 O O . MET A 1 85 ? -23.585 -0.832 31.107 1.00 93.94 85 MET A O 1
ATOM 660 N N . LYS A 1 86 ? -21.727 0.354 30.704 1.00 93.25 86 LYS A N 1
ATOM 661 C CA . LYS A 1 86 ? -21.301 0.354 32.103 1.00 93.25 86 LYS A CA 1
ATOM 662 C C . LYS A 1 86 ? -22.183 1.244 32.985 1.00 93.25 86 LYS A C 1
ATOM 664 O O . LYS A 1 86 ? -22.430 0.872 34.133 1.00 93.25 86 LYS A O 1
ATOM 669 N N . ALA A 1 87 ? -22.657 2.376 32.464 1.00 92.25 87 ALA A N 1
ATOM 670 C CA . ALA A 1 87 ? -23.575 3.280 33.157 1.00 92.25 87 ALA A CA 1
ATOM 671 C C . ALA A 1 87 ? -24.969 2.661 33.378 1.00 92.25 87 ALA A C 1
ATOM 673 O O . ALA A 1 87 ? -25.597 2.938 34.394 1.00 92.25 87 ALA A O 1
ATOM 674 N N . GLU A 1 88 ? -25.406 1.754 32.500 1.00 94.12 88 GLU A N 1
ATOM 675 C CA . GLU A 1 88 ? -26.626 0.944 32.673 1.00 94.12 88 GLU A CA 1
ATOM 676 C C . GLU A 1 88 ? -26.491 -0.157 33.746 1.00 94.12 88 GLU A C 1
ATOM 678 O O . GLU A 1 88 ? -27.421 -0.922 33.988 1.00 94.12 88 GLU A O 1
ATOM 683 N N . GLY A 1 89 ? -25.334 -0.257 34.409 1.00 92.62 89 GLY A N 1
ATOM 684 C CA . GLY A 1 89 ? -25.094 -1.210 35.494 1.00 92.62 89 GLY A CA 1
ATOM 685 C C . GLY A 1 89 ? -24.535 -2.562 35.044 1.00 92.62 89 GLY A C 1
ATOM 686 O O . GLY A 1 89 ? -24.288 -3.421 35.891 1.00 92.62 89 GLY A O 1
ATOM 687 N N . ILE A 1 90 ? -24.255 -2.754 33.750 1.00 94.44 90 ILE A N 1
ATOM 688 C CA . ILE A 1 90 ? -23.718 -4.021 33.235 1.00 94.44 90 ILE A CA 1
ATOM 689 C C . ILE A 1 90 ? -22.286 -4.241 33.763 1.00 94.44 90 ILE A C 1
ATOM 691 O O . ILE A 1 90 ? -21.425 -3.347 33.763 1.00 94.44 90 ILE A O 1
ATOM 695 N N . ALA A 1 91 ? -22.003 -5.449 34.258 1.00 93.88 91 ALA A N 1
ATOM 696 C CA . ALA A 1 91 ? -20.681 -5.805 34.765 1.00 93.88 91 ALA A CA 1
ATOM 697 C C . ALA A 1 91 ? -19.657 -5.912 33.622 1.00 93.88 91 ALA A C 1
ATOM 699 O O . ALA A 1 91 ? -19.970 -6.368 32.530 1.00 93.88 91 ALA A O 1
ATOM 700 N N . VAL A 1 92 ? -18.390 -5.561 33.875 1.00 92.44 92 VAL A N 1
ATOM 701 C CA . VAL A 1 92 ? -17.349 -5.538 32.823 1.00 92.44 92 VAL A CA 1
ATOM 702 C C . VAL A 1 92 ? -17.129 -6.916 32.188 1.00 92.44 92 VAL A C 1
ATOM 704 O O . VAL A 1 92 ? -16.885 -7.004 30.989 1.00 92.44 92 VAL A O 1
ATOM 707 N N . GLY A 1 93 ? -17.234 -7.990 32.977 1.00 93.12 93 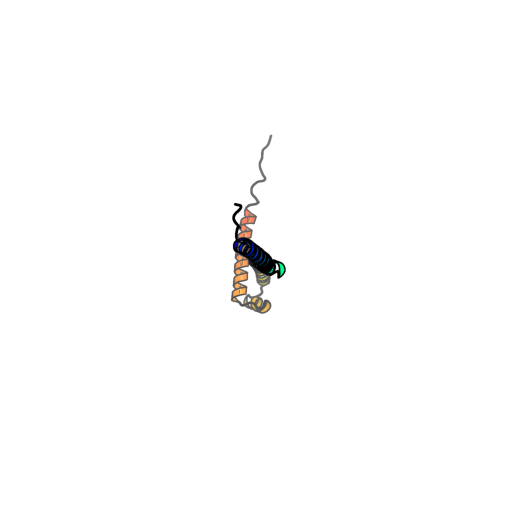GLY A N 1
ATOM 708 C CA . GLY A 1 93 ? -17.150 -9.360 32.460 1.00 93.12 93 GLY A CA 1
ATOM 709 C C . GLY A 1 93 ? -18.311 -9.713 31.530 1.00 93.12 93 GLY A C 1
ATOM 710 O O . GLY A 1 93 ? -18.099 -10.355 30.510 1.00 93.12 93 GLY A O 1
ATOM 711 N N . GLU A 1 94 ? -19.512 -9.228 31.838 1.00 94.62 94 GLU A N 1
ATOM 712 C CA . GLU A 1 94 ? -20.702 -9.440 31.015 1.00 94.62 94 GLU A CA 1
ATOM 713 C C . GLU A 1 94 ? -20.676 -8.578 29.743 1.00 94.62 94 GLU A C 1
ATOM 715 O O . GLU A 1 94 ? -21.008 -9.067 28.668 1.00 94.62 94 GLU A O 1
ATOM 720 N N . ILE A 1 95 ? -20.192 -7.330 29.821 1.00 93.75 95 ILE A N 1
ATOM 721 C CA . ILE A 1 95 ? -19.937 -6.487 28.639 1.00 93.75 95 ILE A CA 1
ATOM 722 C C . ILE A 1 95 ? -18.945 -7.182 27.698 1.00 93.75 95 ILE A C 1
ATOM 724 O O . ILE A 1 95 ? -19.194 -7.264 26.498 1.00 93.75 95 ILE A O 1
ATOM 728 N N . ALA A 1 96 ? -17.842 -7.709 28.240 1.00 94.75 96 ALA A N 1
ATOM 729 C CA . ALA A 1 96 ? -16.833 -8.418 27.459 1.00 94.75 96 ALA A CA 1
ATOM 730 C C . ALA A 1 96 ? -17.427 -9.644 26.744 1.00 94.75 96 ALA A C 1
ATOM 732 O O . ALA A 1 96 ? -17.211 -9.818 25.550 1.00 94.75 96 ALA A O 1
ATOM 733 N N . GLN A 1 97 ? -18.249 -10.438 27.438 1.00 96.06 97 GLN A N 1
ATOM 734 C CA . GLN A 1 97 ? -18.942 -11.581 26.836 1.00 96.06 97 GLN A CA 1
ATOM 735 C C . GLN A 1 97 ? -19.924 -11.160 25.733 1.00 96.06 97 GLN A C 1
ATOM 737 O O . GLN A 1 97 ? -19.906 -11.747 24.654 1.00 96.06 97 GLN A O 1
ATOM 742 N N . ARG A 1 98 ? -20.750 -10.131 25.973 1.00 94.56 98 ARG A N 1
ATOM 743 C CA . ARG A 1 98 ? -21.757 -9.651 25.007 1.00 94.56 98 ARG A CA 1
ATOM 744 C C . ARG A 1 98 ? -21.136 -9.075 23.734 1.00 94.56 98 ARG A C 1
ATOM 746 O O . ARG A 1 98 ? -21.713 -9.226 22.664 1.00 94.56 98 ARG A O 1
ATOM 753 N N . LEU A 1 99 ? -19.983 -8.419 23.853 1.00 94.31 99 LEU A N 1
ATOM 754 C CA . LEU A 1 99 ? -19.272 -7.803 22.728 1.00 94.31 99 LEU A CA 1
ATOM 755 C C . LEU A 1 99 ? -18.189 -8.707 22.122 1.00 94.31 99 LEU A C 1
ATOM 757 O O . LEU A 1 99 ? -17.489 -8.273 21.213 1.00 94.31 99 LEU A O 1
ATOM 761 N N . VAL A 1 100 ? -18.045 -9.945 22.613 1.00 95.00 100 VAL A N 1
ATOM 762 C CA . VAL A 1 100 ? -17.006 -10.898 22.177 1.00 95.00 100 VAL A CA 1
ATOM 763 C C . VAL A 1 100 ? -15.599 -10.284 22.280 1.00 95.00 100 VAL A C 1
ATOM 765 O O . VAL A 1 100 ? -14.749 -10.434 21.407 1.00 95.00 100 VAL A O 1
ATOM 768 N N . LEU A 1 101 ? -15.358 -9.563 23.375 1.00 93.19 101 LEU A N 1
ATOM 769 C CA . LEU A 1 101 ? -14.077 -8.950 23.714 1.00 93.19 101 LEU A CA 1
ATOM 770 C C . LEU A 1 101 ? -13.413 -9.714 24.857 1.00 93.19 101 LEU A C 1
ATOM 772 O O . LEU A 1 101 ? -14.071 -10.336 25.697 1.00 93.19 101 LEU A O 1
ATOM 776 N N . SER A 1 102 ? -12.095 -9.584 24.971 1.00 94.38 102 SER A N 1
ATOM 777 C CA . SER A 1 102 ? -11.427 -9.937 26.219 1.00 94.38 102 SER A CA 1
ATOM 778 C C . SER A 1 102 ? -11.816 -8.955 27.331 1.00 94.38 102 SER A C 1
ATOM 780 O O . SER A 1 102 ? -12.081 -7.767 27.116 1.00 94.38 102 SER A O 1
ATOM 782 N N . THR A 1 103 ? -11.785 -9.424 28.579 1.00 92.19 103 THR A N 1
ATOM 783 C CA . THR A 1 103 ? -12.013 -8.549 29.742 1.00 92.19 103 THR A CA 1
ATOM 784 C C . THR A 1 103 ? -10.978 -7.423 29.827 1.00 92.19 103 THR A C 1
ATOM 786 O O . THR A 1 103 ? -11.277 -6.342 30.336 1.00 92.19 103 THR A O 1
ATOM 789 N N . ALA A 1 104 ? -9.768 -7.650 29.308 1.00 93.88 104 ALA A N 1
ATOM 790 C CA . ALA A 1 104 ? -8.719 -6.645 29.219 1.00 93.88 104 ALA A CA 1
ATOM 791 C C . ALA A 1 104 ? -9.067 -5.539 28.208 1.00 93.88 104 ALA A C 1
ATOM 793 O O . ALA A 1 104 ? -8.911 -4.362 28.534 1.00 93.88 104 ALA A O 1
ATOM 794 N N . GLU A 1 105 ? -9.572 -5.888 27.024 1.00 92.44 105 GLU A N 1
ATOM 795 C CA . GLU A 1 105 ? -10.006 -4.925 26.000 1.00 92.44 105 GLU A CA 1
ATOM 796 C C . GLU A 1 105 ? -11.200 -4.098 26.471 1.00 92.44 105 GLU A C 1
ATOM 798 O O . GLU A 1 105 ? -11.156 -2.872 26.393 1.00 92.44 105 GLU A O 1
ATOM 803 N N . ALA A 1 106 ? -12.209 -4.734 27.074 1.00 92.88 106 ALA A N 1
ATOM 804 C CA . ALA A 1 106 ? -13.345 -4.020 27.655 1.00 92.88 106 ALA A CA 1
ATOM 805 C C . ALA A 1 106 ? -12.896 -3.002 28.724 1.00 92.88 106 ALA A C 1
ATOM 807 O O . ALA A 1 106 ? -13.363 -1.864 28.752 1.00 92.88 106 ALA A O 1
ATOM 808 N N . ARG A 1 107 ? -11.925 -3.366 29.579 1.00 94.25 107 ARG A N 1
ATOM 809 C CA . ARG A 1 107 ? -11.333 -2.432 30.556 1.00 94.25 107 ARG A CA 1
ATOM 810 C C . ARG A 1 107 ? -10.538 -1.307 29.894 1.00 94.25 107 ARG A C 1
ATOM 812 O O . ARG A 1 107 ? -10.584 -0.185 30.391 1.00 94.25 107 ARG A O 1
ATOM 819 N N . LYS A 1 108 ? -9.798 -1.583 28.816 1.00 94.06 108 LYS A N 1
ATOM 820 C CA . LYS A 1 108 ? -9.058 -0.555 28.063 1.00 94.06 108 LYS A CA 1
ATOM 821 C C . LYS A 1 108 ? -10.013 0.465 27.442 1.00 94.06 108 LYS A C 1
ATOM 823 O O . LYS A 1 108 ? -9.796 1.657 27.629 1.00 94.06 108 LYS A O 1
ATOM 828 N N . LEU A 1 109 ? -11.095 0.010 26.808 1.00 94.06 109 LEU A N 1
ATOM 829 C CA . LEU A 1 109 ? -12.129 0.882 26.243 1.00 94.06 109 LEU A CA 1
ATOM 830 C C . LEU A 1 109 ? -12.812 1.738 27.320 1.00 94.06 109 LEU A C 1
ATOM 832 O O . LEU A 1 109 ? -12.996 2.933 27.118 1.00 94.06 109 LEU A O 1
ATOM 836 N N . LEU A 1 110 ? -13.100 1.179 28.503 1.00 93.69 110 LEU A N 1
ATOM 837 C CA . LEU A 1 110 ? -13.626 1.963 29.632 1.00 93.69 110 LEU A CA 1
ATOM 838 C C . LEU A 1 110 ? -12.649 3.040 30.120 1.00 93.69 110 LEU A C 1
ATOM 840 O O . LEU A 1 110 ? -13.063 4.160 30.408 1.00 93.69 110 LEU A O 1
ATOM 844 N N . LYS A 1 111 ? -11.350 2.724 30.202 1.00 93.31 111 LYS A N 1
ATOM 845 C CA . LYS A 1 111 ? -10.316 3.707 30.568 1.00 93.31 111 LYS A CA 1
ATOM 846 C C . LYS A 1 111 ? -10.203 4.821 29.527 1.00 93.31 111 LYS A C 1
ATOM 848 O O . LYS A 1 111 ? -10.113 5.985 29.904 1.00 93.31 111 LYS A O 1
ATOM 853 N N . LEU A 1 112 ? -10.240 4.468 28.241 1.00 91.62 112 LEU A N 1
ATOM 854 C CA . LEU A 1 112 ? -10.218 5.428 27.137 1.00 91.62 112 LEU A CA 1
ATOM 855 C C . LEU A 1 112 ? -11.438 6.362 27.192 1.00 91.62 112 LEU A C 1
ATOM 857 O O . LEU A 1 112 ? -11.290 7.578 27.089 1.00 91.62 112 LEU A O 1
ATOM 861 N N . GLY A 1 113 ? -12.629 5.803 27.430 1.00 88.62 113 GLY A N 1
ATOM 862 C CA . GLY A 1 113 ? -13.868 6.565 27.591 1.00 88.62 113 GLY A CA 1
ATOM 863 C C . GLY A 1 113 ? -13.824 7.526 28.782 1.00 88.62 113 GLY A C 1
ATOM 864 O O . GLY A 1 113 ? -14.195 8.689 28.641 1.00 88.62 113 GLY A O 1
ATOM 865 N N . ALA A 1 114 ? -13.297 7.082 29.928 1.00 86.88 114 ALA A N 1
ATOM 866 C CA . ALA A 1 114 ? -13.123 7.927 31.111 1.00 86.88 114 ALA A CA 1
ATOM 867 C C . ALA A 1 114 ? -12.127 9.080 30.880 1.00 86.88 114 ALA A C 1
ATOM 869 O O . ALA A 1 114 ? -12.406 10.214 31.265 1.00 86.88 114 ALA A O 1
ATOM 870 N N . ALA A 1 115 ? -11.001 8.825 30.204 1.00 84.19 115 ALA A N 1
ATOM 871 C CA . ALA A 1 115 ? -10.017 9.859 29.872 1.00 84.19 115 ALA A CA 1
ATOM 872 C C . ALA A 1 115 ? -10.579 10.921 28.902 1.00 84.19 115 ALA A C 1
ATOM 874 O O . ALA A 1 115 ? -10.344 12.119 29.078 1.00 84.19 115 ALA A O 1
ATOM 875 N N . LYS A 1 116 ? -11.379 10.500 27.911 1.00 80.00 116 LYS A N 1
ATOM 876 C CA . LYS A 1 116 ? -12.106 11.400 26.993 1.00 80.00 116 LYS A CA 1
ATOM 877 C C . LYS A 1 116 ? -13.217 12.197 27.688 1.00 80.00 116 LYS A C 1
ATOM 879 O O . LYS A 1 116 ? -13.496 13.326 27.296 1.00 80.00 116 LYS A O 1
ATOM 884 N N . ALA A 1 117 ? -13.867 11.621 28.698 1.00 75.06 117 ALA A N 1
ATOM 885 C CA . ALA A 1 117 ? -14.873 12.327 29.488 1.00 75.06 117 ALA A CA 1
ATOM 886 C C . ALA A 1 117 ? -14.239 13.408 30.378 1.00 75.06 117 ALA A C 1
ATOM 888 O O . ALA A 1 117 ? -14.772 14.508 30.444 1.00 75.06 117 ALA A O 1
ATOM 889 N N . ALA A 1 118 ? -13.086 13.127 30.995 1.00 73.50 118 ALA A N 1
ATOM 890 C CA . ALA A 1 118 ? -12.353 14.100 31.807 1.00 73.50 118 ALA A CA 1
ATOM 891 C C . ALA A 1 118 ? -11.871 15.309 30.982 1.00 73.50 118 ALA A C 1
ATOM 893 O O . ALA A 1 118 ? -12.053 16.446 31.396 1.00 73.50 118 ALA A O 1
ATOM 894 N N . THR A 1 119 ? -11.350 15.074 29.775 1.00 6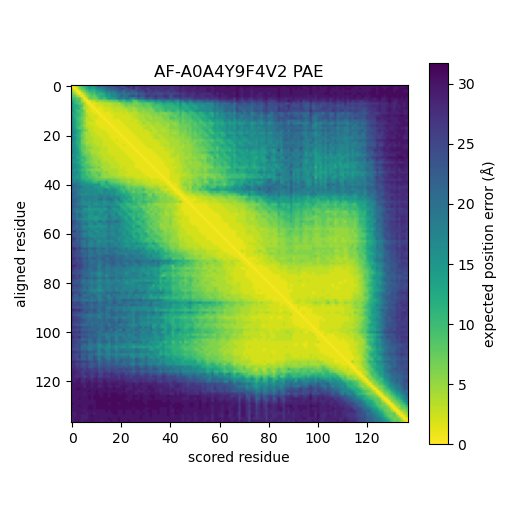6.69 119 THR A N 1
ATOM 895 C CA . THR A 1 119 ? -10.887 16.145 28.868 1.00 66.69 119 THR A CA 1
ATOM 896 C C . THR A 1 119 ? -12.020 17.029 28.331 1.00 66.69 119 THR A C 1
ATOM 898 O O . THR A 1 119 ? -11.821 18.224 28.150 1.00 66.69 119 THR A O 1
ATOM 901 N N . LYS A 1 120 ? -13.234 16.490 28.142 1.00 60.62 120 LYS A N 1
ATOM 902 C CA . LYS A 1 120 ? -14.414 17.297 27.772 1.00 60.62 120 LYS A CA 1
ATOM 903 C C . LYS A 1 120 ? -14.906 18.233 28.883 1.00 60.62 120 LYS A C 1
ATOM 905 O O . LYS A 1 120 ? -15.578 19.212 28.574 1.00 60.62 120 LYS A O 1
ATOM 910 N N . ILE A 1 121 ? -14.631 17.921 30.151 1.00 58.28 121 ILE A N 1
ATOM 911 C CA . ILE A 1 121 ? -15.053 18.757 31.287 1.00 58.28 121 ILE A CA 1
ATOM 912 C C . ILE A 1 121 ? -14.187 20.026 31.366 1.00 58.28 121 ILE A C 1
ATOM 914 O O . ILE A 1 121 ? -14.725 21.093 31.648 1.00 58.28 121 ILE A O 1
ATOM 918 N N . ASP A 1 122 ? -12.899 19.939 31.018 1.00 51.81 122 ASP A N 1
ATOM 919 C CA . ASP A 1 122 ? -11.998 21.102 30.981 1.00 51.81 122 ASP A CA 1
ATOM 920 C C . ASP A 1 122 ? -12.318 22.075 29.828 1.00 51.81 122 ASP A C 1
ATOM 922 O O . ASP A 1 122 ? -12.303 23.287 30.030 1.00 51.81 122 ASP A O 1
ATOM 926 N N . GLU A 1 123 ? -12.689 21.590 28.634 1.00 49.62 123 GLU A N 1
A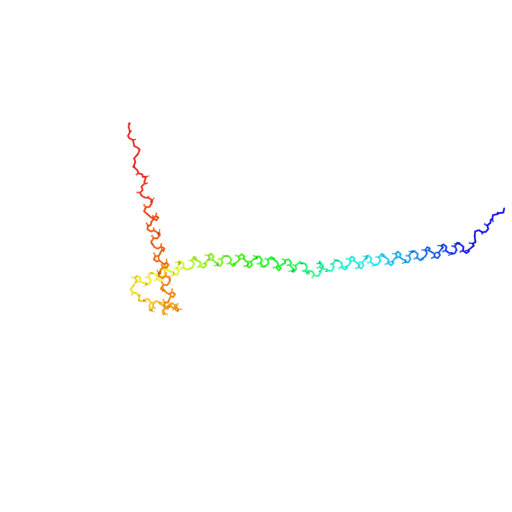TOM 927 C CA . GLU A 1 123 ? -13.066 22.471 27.508 1.00 49.62 123 GLU A CA 1
ATOM 928 C C . GLU A 1 123 ? -14.415 23.182 27.718 1.00 49.62 123 GLU A C 1
ATOM 930 O O . GLU A 1 123 ? -14.599 24.316 27.276 1.00 49.62 123 GLU A O 1
ATOM 935 N N . ALA A 1 124 ? -15.363 22.554 28.423 1.00 47.47 124 ALA A N 1
ATOM 936 C CA . ALA A 1 124 ? -16.663 23.159 28.724 1.00 47.47 124 ALA A CA 1
ATOM 937 C C . ALA A 1 124 ? -16.589 24.252 29.810 1.00 47.47 124 ALA A C 1
ATOM 939 O O . ALA A 1 124 ? -17.482 25.095 29.878 1.00 47.47 124 ALA A O 1
ATOM 940 N N . SER A 1 125 ? -15.533 24.265 30.631 1.00 46.47 125 SER A N 1
ATOM 941 C CA . SER A 1 125 ? -15.317 25.289 31.664 1.00 46.47 125 SER A CA 1
ATOM 942 C C . SER A 1 125 ? -14.651 26.569 31.133 1.00 46.47 125 SER A C 1
ATOM 944 O O . SER A 1 125 ? -14.554 27.539 31.878 1.00 46.47 125 SER A O 1
ATOM 946 N N . ALA A 1 126 ? -14.203 26.599 29.871 1.00 49.91 126 ALA A N 1
ATOM 947 C CA . ALA A 1 126 ? -13.490 27.739 29.279 1.00 49.91 126 ALA A CA 1
ATOM 948 C C . ALA A 1 126 ? -14.375 28.689 28.439 1.00 49.91 126 ALA A C 1
ATOM 950 O O . ALA A 1 126 ? -13.864 29.646 27.866 1.00 49.91 126 ALA A O 1
ATOM 951 N N . VAL A 1 127 ? -15.691 28.444 28.336 1.00 49.88 127 VAL A N 1
ATOM 952 C CA . VAL A 1 127 ? -16.621 29.230 27.484 1.00 49.88 127 VAL A CA 1
ATOM 953 C C . VAL A 1 127 ? -17.578 30.128 28.289 1.00 49.88 127 VAL A C 1
ATOM 955 O O . VAL A 1 127 ? -18.429 30.802 27.716 1.00 49.88 127 VAL A O 1
ATOM 958 N N . THR A 1 128 ? -17.436 30.221 29.612 1.00 50.16 128 THR A N 1
ATOM 959 C CA . THR A 1 128 ? -18.309 31.068 30.447 1.00 50.16 128 THR A CA 1
ATOM 960 C C . THR A 1 128 ? -17.559 32.130 31.242 1.00 50.16 128 THR A C 1
ATOM 962 O O . THR A 1 128 ? -17.861 32.308 32.410 1.00 50.16 128 THR A O 1
ATOM 965 N N . GLU A 1 129 ? -16.616 32.851 30.638 1.00 50.91 129 GLU A N 1
ATOM 966 C CA . GLU A 1 129 ? -16.167 34.157 31.149 1.00 50.91 129 GLU A CA 1
ATOM 967 C C . GLU A 1 129 ? -15.825 35.061 29.955 1.00 50.91 129 GLU A C 1
ATOM 969 O O . GLU A 1 129 ? -14.745 34.938 29.400 1.00 50.91 129 GLU A O 1
ATOM 974 N N . ASP A 1 130 ? -16.797 35.860 29.486 1.00 50.62 130 ASP A N 1
ATOM 975 C CA . ASP A 1 130 ? -16.609 37.208 28.894 1.00 50.62 130 ASP A CA 1
ATOM 976 C C . ASP A 1 130 ? -17.849 37.667 28.094 1.00 50.62 130 ASP A C 1
ATOM 978 O O . ASP A 1 130 ? -17.790 37.905 26.890 1.00 50.62 130 ASP A O 1
ATOM 982 N N . VAL A 1 131 ? -19.002 37.838 28.753 1.00 51.50 131 VAL A N 1
ATOM 983 C CA . VAL A 1 131 ? -20.026 38.797 28.285 1.00 51.50 131 VAL A CA 1
ATOM 984 C C . VAL A 1 131 ? -20.700 39.428 29.499 1.00 51.50 131 VAL A C 1
ATOM 986 O O . VAL A 1 131 ? -21.745 38.965 29.928 1.00 51.50 131 VAL A O 1
ATOM 989 N N . GLU A 1 132 ? -20.056 40.445 30.068 1.00 51.38 132 GLU A N 1
ATOM 990 C CA . GLU A 1 132 ? -20.591 41.536 30.909 1.00 51.38 132 GLU A CA 1
ATOM 991 C C . GLU A 1 132 ? -19.343 42.155 31.563 1.00 51.38 132 GLU A C 1
ATOM 993 O O . GLU A 1 132 ? -18.725 41.549 32.422 1.00 51.38 132 GLU A O 1
ATOM 998 N N . THR A 1 133 ? -18.785 43.279 31.116 1.00 50.66 133 THR A N 1
ATOM 999 C CA . THR A 1 133 ? -19.374 44.618 31.205 1.00 50.66 133 THR A CA 1
ATOM 1000 C C . THR A 1 133 ? -18.636 45.608 30.285 1.00 50.66 133 THR A C 1
ATOM 1002 O O . THR A 1 133 ? -17.442 45.848 30.457 1.00 50.66 133 THR A O 1
ATOM 1005 N N . SER A 1 134 ? -19.343 46.273 29.371 1.00 46.72 134 SER A N 1
ATOM 1006 C CA . SER A 1 134 ? -18.928 47.573 28.811 1.00 46.72 134 SER A CA 1
ATOM 1007 C C . SER A 1 134 ? -20.152 48.486 28.883 1.00 46.72 134 SER A C 1
ATOM 1009 O O . SER A 1 134 ? -21.101 48.325 28.128 1.00 46.72 134 SER A O 1
ATOM 1011 N N . SER A 1 135 ? -20.351 49.080 30.058 1.00 49.19 135 SER A N 1
ATOM 1012 C CA . SER A 1 135 ? -19.998 50.463 30.405 1.00 49.19 135 SER A CA 1
ATOM 1013 C C . SER A 1 135 ? -21.049 51.472 29.946 1.00 49.19 135 SER A C 1
ATOM 1015 O O . SER A 1 135 ? -21.329 51.646 28.766 1.00 49.19 135 SER A O 1
ATOM 1017 N N . ALA A 1 136 ? -21.606 52.113 30.968 1.00 47.06 136 ALA A N 1
ATOM 1018 C CA . ALA A 1 136 ? -22.565 53.196 30.970 1.00 47.06 136 ALA A CA 1
ATOM 1019 C C . ALA A 1 136 ? -22.050 54.488 30.305 1.00 47.06 136 ALA A C 1
ATOM 1021 O O . ALA A 1 136 ? -20.842 54.701 30.241 1.00 47.06 136 ALA A O 1
ATOM 1022 N N . VAL A 1 137 ? -23.034 55.286 29.856 1.00 40.22 137 VAL A N 1
ATOM 1023 C CA . VAL A 1 137 ? -23.217 56.752 30.018 1.00 40.22 137 VAL A CA 1
ATOM 1024 C C . VAL A 1 137 ? -21.973 57.636 29.997 1.00 40.22 137 VAL A C 1
ATOM 1026 O O . VAL A 1 137 ? -21.150 57.533 30.929 1.00 40.22 137 VAL A O 1
#

Secondary structure (DSSP, 8-state):
------HHHHHHHHHHHHHHHHHHHHHHHHHHHHHHHHHHHHHTTHHHHHHHHHHHHHHHHHHHHHHHHHHHHHHHHHHHHHHHHHHTT--HHHHHHHTT--HHHHHHHHHHHHHHHHHHHHHHTTSSS--------

pLDDT: mean 83.39, std 16.32, range [40.22, 97.12]

Solvent-accessible surface area (backbone atoms only — not comparable to full-atom values): 7846 Å² total; per-residue (Å²): 135,86,75,77,77,48,70,61,57,59,52,51,52,50,51,52,51,55,49,50,53,52,50,50,56,52,49,54,52,51,50,52,53,50,54,49,59,71,43,43,49,67,73,70,37,51,62,59,50,54,52,49,49,54,54,49,52,55,49,51,53,55,49,52,54,50,48,53,58,49,50,54,54,50,49,54,53,52,7,48,52,52,40,50,47,44,72,76,66,50,50,63,64,56,52,9,61,76,68,76,43,52,58,65,54,44,51,49,31,38,50,52,29,52,55,55,51,56,56,55,54,60,63,66,68,70,77,79,81,89,90,86,86,85,80,80,136

Mean predicted aligned error: 14.22 Å

Sequence (137 aa):
MAGRQSSVAVNAQKKAAEA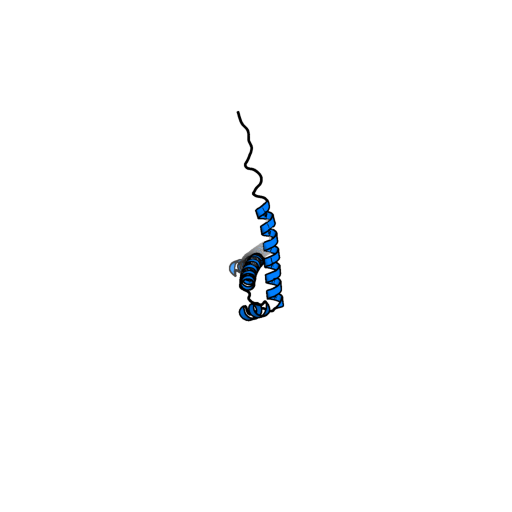ALKFQQQQDRLLELAAEFFSIPEKNGVASLEKQIEDLEAKIEQLRVKIGEQQESSQIEQAAVVSRMKAEGIAVGEIAQRLVLSTAEARKLLKLGAAKAATKIDEASAVTEDVETSSAV